Protein AF-A0A426V6E8-F1 (afdb_monomer)

Sequence (92 aa):
MSKHVCLENTVWGAFDRNQLDRECHRLGLNNPIELPHINLKQAFAKARRIGKQVGMRKALELASLQFEGTHHRALDDAINTARLLPWALPAT

InterPro domains:
  IPR012337 Ribonuclease H-like superfamily [SSF53098] (12-88)
  IPR036397 Ribonuclease H superfamily [G3DSA:3.30.420.10] (4-91)
  IPR051274 3'-5' Exoribonuclease [PTHR23044] (12-85)

Organism: NCBI:txid2493092

pLDDT: mean 78.79, std 16.22, range [29.77, 93.94]

Foldseek 3Di:
DDPDPQPEAEACACVVVVVQVVVCVVVVHDRPPPHHYDNLQVLLCVLVVVVDGDDLCVLCVVVVHDQDDDPPDPVSNVVSRVVCPPNRDPDD

Solvent-accessible surface area (backbone atoms only — not comparable to full-atom values): 5692 Å² total; per-residue (Å²): 134,83,80,73,78,72,81,54,48,74,33,66,52,67,60,68,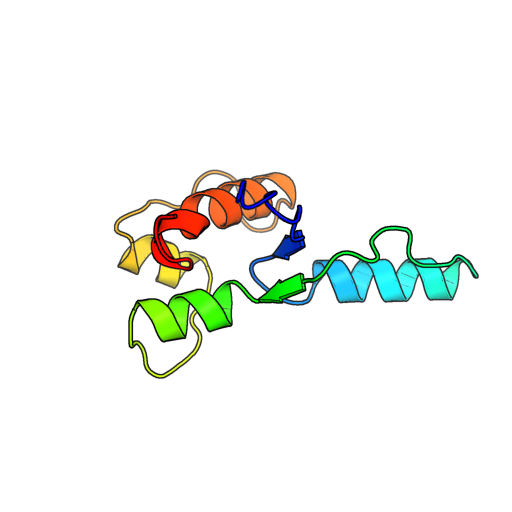58,54,53,48,50,51,50,21,59,74,69,75,45,77,69,89,75,87,48,64,68,46,54,41,29,58,38,26,21,62,64,66,67,62,86,53,73,62,56,70,70,58,48,30,53,77,68,75,42,79,88,62,80,57,91,92,37,72,66,31,52,49,53,54,40,60,74,40,43,80,62,26,44,80,89,129

Mean predicted aligned error: 8.1 Å

Radius of gyration: 14.61 Å; Cα contacts (8 Å, |Δi|>4): 91; chains: 1; bounding box: 28×40×40 Å

Secondary structure (DSSP, 8-state):
--------EEESSSHHHHHHHHHHHHHTPPPS--PPEEEHHHHHHHHTT-SS---HHHHHHHTT-PPPS-TT-HHHHHHHHHTTHHHHS---

Structure (mmCIF, N/CA/C/O backbone):
data_AF-A0A426V6E8-F1
#
_entry.id   AF-A0A426V6E8-F1
#
loop_
_atom_site.group_PDB
_atom_site.id
_atom_site.type_symbol
_atom_site.label_atom_id
_atom_site.label_alt_id
_atom_site.label_comp_id
_atom_site.label_asym_id
_atom_site.label_entity_id
_atom_site.label_seq_id
_atom_site.pdbx_PDB_ins_code
_atom_site.Cartn_x
_atom_site.Cartn_y
_atom_site.Cartn_z
_atom_site.occupancy
_atom_site.B_iso_or_equiv
_atom_site.auth_seq_id
_atom_site.auth_comp_id
_atom_site.auth_asym_id
_atom_site.auth_atom_id
_atom_site.pdbx_PDB_model_num
ATOM 1 N N . MET A 1 1 ? -0.088 -28.774 8.279 1.00 34.19 1 MET A N 1
ATOM 2 C CA . MET A 1 1 ? -0.235 -28.152 6.945 1.00 34.19 1 MET A CA 1
ATOM 3 C C . MET A 1 1 ? 0.414 -26.783 7.009 1.00 34.19 1 MET A C 1
ATOM 5 O O . MET A 1 1 ? -0.206 -25.838 7.481 1.00 34.19 1 MET A O 1
ATOM 9 N N . SER A 1 2 ? 1.696 -26.710 6.656 1.00 29.77 2 SER A N 1
ATOM 10 C CA . 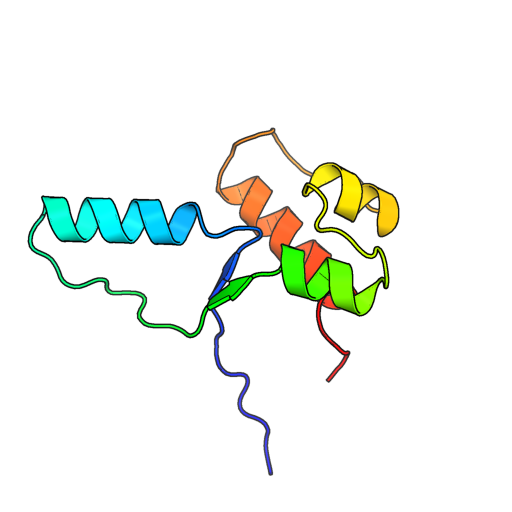SER A 1 2 ? 2.440 -25.452 6.623 1.00 29.77 2 SER A CA 1
ATOM 11 C C . SER A 1 2 ? 1.855 -24.592 5.512 1.00 29.77 2 SER A C 1
ATOM 13 O O . SER A 1 2 ? 1.923 -24.961 4.341 1.00 29.77 2 SER A O 1
ATOM 15 N N . LYS A 1 3 ? 1.212 -23.482 5.881 1.00 32.94 3 LYS A N 1
ATOM 16 C CA . LYS A 1 3 ? 0.792 -22.461 4.925 1.00 32.94 3 LYS A CA 1
ATOM 17 C C . LYS A 1 3 ? 2.074 -21.833 4.392 1.00 32.94 3 LYS A C 1
ATOM 19 O O . LYS A 1 3 ? 2.650 -20.959 5.030 1.00 32.94 3 LYS A O 1
ATOM 24 N N . HIS A 1 4 ? 2.572 -22.354 3.276 1.00 31.81 4 HIS A N 1
ATOM 25 C CA . HIS A 1 4 ? 3.583 -21.658 2.503 1.00 31.81 4 HIS A CA 1
ATOM 26 C C . HIS A 1 4 ? 2.991 -20.297 2.152 1.00 31.81 4 HIS A C 1
ATOM 28 O O . HIS A 1 4 ? 1.956 -20.221 1.490 1.00 31.81 4 HIS A O 1
ATOM 34 N N . VAL A 1 5 ? 3.609 -19.241 2.677 1.00 39.56 5 VAL A N 1
ATOM 35 C CA . VAL A 1 5 ? 3.370 -17.869 2.244 1.00 39.56 5 VAL A CA 1
ATOM 36 C C . VAL A 1 5 ? 3.590 -17.878 0.738 1.00 39.56 5 VAL A C 1
ATOM 38 O O . VAL A 1 5 ? 4.719 -18.035 0.275 1.00 39.56 5 VAL A O 1
ATOM 41 N N . CYS A 1 6 ? 2.506 -17.797 -0.032 1.00 36.38 6 CYS A N 1
ATOM 42 C CA . CYS A 1 6 ? 2.630 -17.406 -1.422 1.00 36.38 6 CYS A CA 1
ATOM 43 C C . CYS A 1 6 ? 3.276 -16.023 -1.377 1.00 36.38 6 CYS A C 1
ATOM 45 O O . CYS A 1 6 ? 2.777 -15.131 -0.693 1.00 36.38 6 CYS A O 1
ATOM 47 N N . LEU A 1 7 ? 4.441 -15.882 -2.004 1.00 38.22 7 LEU A N 1
ATOM 48 C CA . LEU A 1 7 ? 5.097 -14.596 -2.195 1.00 38.22 7 LEU A CA 1
ATOM 49 C C . LEU A 1 7 ? 4.186 -13.777 -3.117 1.00 38.22 7 LEU A C 1
ATOM 51 O O . LEU A 1 7 ? 4.306 -13.824 -4.335 1.00 38.22 7 LEU A O 1
ATOM 55 N N . GLU A 1 8 ? 3.181 -13.132 -2.540 1.00 49.81 8 GLU A N 1
ATOM 56 C CA . GLU A 1 8 ? 2.209 -12.322 -3.262 1.00 49.81 8 GLU A CA 1
ATOM 57 C C . GLU A 1 8 ? 2.811 -10.941 -3.497 1.00 49.81 8 GLU A C 1
ATOM 59 O O . GLU A 1 8 ? 3.401 -10.334 -2.599 1.00 49.81 8 GLU A O 1
ATOM 64 N N . ASN A 1 9 ? 2.673 -10.428 -4.717 1.00 52.09 9 ASN A N 1
ATOM 65 C CA . ASN A 1 9 ? 3.175 -9.102 -5.037 1.00 52.09 9 ASN A CA 1
ATOM 66 C C . ASN A 1 9 ? 2.170 -8.056 -4.532 1.00 52.09 9 ASN A C 1
ATOM 68 O O . ASN A 1 9 ? 1.112 -7.832 -5.132 1.00 52.09 9 ASN A O 1
ATOM 72 N N . THR A 1 10 ? 2.472 -7.454 -3.381 1.00 58.25 10 THR A N 1
ATOM 73 C CA . THR A 1 10 ? 1.600 -6.493 -2.701 1.00 58.25 10 THR A CA 1
ATOM 74 C C . THR A 1 10 ? 1.949 -5.065 -3.095 1.00 58.25 10 THR A C 1
ATOM 76 O O . THR A 1 10 ? 2.966 -4.519 -2.670 1.00 58.25 10 THR A O 1
ATOM 79 N N . VAL A 1 11 ? 1.065 -4.439 -3.864 1.00 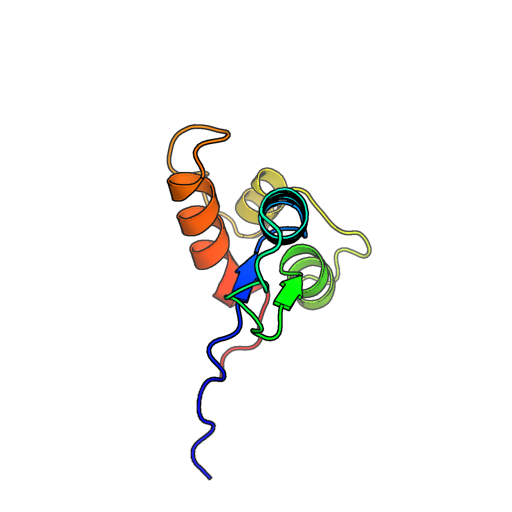67.56 11 VAL A N 1
ATOM 80 C CA . VAL A 1 11 ? 1.192 -3.050 -4.315 1.00 67.56 11 VAL A CA 1
ATOM 81 C C . VAL A 1 11 ? 0.001 -2.236 -3.819 1.00 67.56 11 VAL A C 1
ATOM 83 O O . VAL A 1 11 ? -1.134 -2.724 -3.762 1.00 67.56 11 VAL A O 1
ATOM 86 N N . TRP A 1 12 ? 0.225 -0.968 -3.459 1.00 69.25 12 TRP A N 1
ATOM 87 C CA . TRP A 1 12 ? -0.865 -0.085 -3.023 1.00 69.25 12 TRP A CA 1
ATOM 88 C C . TRP A 1 12 ? -1.877 0.204 -4.148 1.00 69.25 12 TRP A C 1
ATOM 90 O O . TRP A 1 12 ? -3.012 0.603 -3.897 1.00 69.25 12 TRP A O 1
ATOM 100 N N . GLY A 1 13 ? -1.507 -0.026 -5.407 1.00 65.38 13 GLY A N 1
ATOM 101 C CA . GLY A 1 13 ? -2.400 0.061 -6.557 1.00 65.38 13 GLY A CA 1
ATOM 102 C C . GLY A 1 13 ? -1.849 -0.703 -7.757 1.00 65.38 13 GLY A C 1
ATOM 103 O O . GLY A 1 13 ? -0.768 -1.264 -7.699 1.00 65.38 13 GLY A O 1
ATOM 104 N N . ALA A 1 14 ? -2.577 -0.713 -8.872 1.00 68.62 14 ALA A N 1
ATOM 105 C CA . ALA A 1 14 ? -2.180 -1.464 -10.070 1.00 68.62 14 ALA A CA 1
ATOM 106 C C . ALA A 1 14 ? -1.125 -0.753 -10.945 1.00 68.62 14 ALA A C 1
ATOM 108 O O . ALA A 1 14 ? -0.863 -1.199 -12.059 1.00 68.62 14 ALA A O 1
ATOM 109 N N . PHE A 1 15 ? -0.565 0.375 -10.493 1.00 71.44 15 PHE A N 1
ATOM 110 C CA . PHE A 1 15 ? 0.285 1.224 -11.329 1.00 71.44 15 PHE A CA 1
ATOM 111 C C . PHE A 1 15 ? 1.586 0.524 -11.723 1.00 71.44 15 PHE A C 1
ATOM 113 O O . PHE A 1 15 ? 1.865 0.437 -12.913 1.00 71.44 15 PHE A O 1
ATOM 120 N N . ASP A 1 16 ? 2.321 -0.046 -10.765 1.00 72.44 16 ASP A N 1
ATOM 121 C CA . ASP A 1 16 ? 3.600 -0.719 -11.028 1.00 72.44 16 ASP A CA 1
ATOM 122 C C . ASP A 1 16 ? 3.436 -1.904 -11.981 1.00 72.44 16 ASP A C 1
ATOM 124 O O . ASP A 1 16 ? 4.198 -2.047 -12.935 1.00 72.44 16 ASP A O 1
ATOM 128 N N . ARG A 1 17 ? 2.368 -2.693 -11.792 1.00 74.69 17 ARG A N 1
ATOM 129 C CA . ARG A 1 17 ? 2.022 -3.787 -12.705 1.00 74.69 17 ARG A CA 1
ATOM 130 C C . ARG A 1 17 ? 1.751 -3.268 -14.113 1.00 74.69 17 ARG A C 1
ATOM 132 O O . ARG A 1 17 ? 2.326 -3.769 -15.067 1.00 74.69 17 ARG A O 1
ATOM 139 N N . ASN A 1 18 ? 0.916 -2.237 -14.243 1.00 77.75 18 ASN A N 1
ATOM 140 C CA . ASN A 1 18 ? 0.590 -1.659 -15.545 1.00 77.75 18 ASN A CA 1
ATOM 141 C C . ASN A 1 18 ? 1.826 -1.062 -16.232 1.00 77.75 18 ASN A C 1
ATOM 143 O O . ASN A 1 18 ? 1.930 -1.124 -17.452 1.00 77.75 18 ASN A O 1
ATOM 147 N N . GLN A 1 19 ? 2.746 -0.465 -15.471 1.00 81.38 19 GLN A N 1
ATOM 148 C CA . GLN A 1 19 ? 3.994 0.075 -16.004 1.00 81.38 19 GLN A CA 1
ATOM 149 C C . GLN A 1 19 ? 4.921 -1.041 -16.494 1.00 81.38 19 GLN A C 1
ATOM 151 O O . GLN A 1 19 ? 5.460 -0.925 -17.592 1.00 81.38 19 GLN A O 1
ATOM 156 N N . LEU A 1 20 ? 5.049 -2.131 -15.734 1.00 81.38 20 LEU A N 1
ATOM 157 C CA . LEU A 1 20 ? 5.839 -3.293 -16.134 1.00 81.38 20 LEU A CA 1
ATOM 158 C C . LEU A 1 20 ? 5.227 -4.006 -17.348 1.00 81.38 20 LEU A C 1
ATOM 160 O O . LEU A 1 20 ? 5.935 -4.253 -18.316 1.00 81.38 20 LEU A O 1
ATOM 164 N N . ASP A 1 21 ? 3.911 -4.242 -17.343 1.00 83.81 21 ASP A N 1
ATOM 165 C CA . ASP A 1 21 ? 3.171 -4.836 -18.466 1.00 83.81 21 ASP A CA 1
ATOM 166 C C . ASP A 1 21 ? 3.381 -4.023 -19.755 1.00 83.81 21 ASP A C 1
ATOM 168 O O . ASP A 1 21 ? 3.652 -4.581 -20.818 1.00 83.81 21 ASP A O 1
ATOM 172 N N . ARG A 1 22 ? 3.300 -2.687 -19.663 1.00 86.00 22 ARG A N 1
ATOM 173 C CA . ARG A 1 22 ? 3.542 -1.784 -20.801 1.00 86.00 22 ARG A CA 1
ATOM 174 C C . ARG A 1 22 ? 4.966 -1.888 -21.327 1.00 86.00 22 ARG A C 1
ATOM 176 O O . ARG A 1 22 ? 5.156 -1.900 -22.540 1.00 86.00 22 ARG A O 1
ATOM 183 N N . GLU A 1 23 ? 5.948 -1.941 -20.437 1.00 87.38 23 GLU A N 1
ATOM 184 C CA . GLU A 1 23 ? 7.356 -1.979 -20.822 1.00 87.38 23 GLU A CA 1
ATOM 185 C C . GLU A 1 23 ? 7.749 -3.337 -21.413 1.00 87.38 23 GLU A C 1
ATOM 187 O O . GLU A 1 23 ? 8.386 -3.392 -22.463 1.00 87.38 23 GLU A O 1
ATOM 192 N N . CYS A 1 24 ? 7.284 -4.432 -20.810 1.00 88.38 24 CYS A N 1
ATOM 193 C CA . CYS A 1 24 ? 7.421 -5.781 -21.352 1.00 88.38 24 CYS A CA 1
ATOM 194 C C . CYS A 1 24 ? 6.787 -5.880 -22.745 1.00 88.38 24 CYS A C 1
ATOM 196 O O . CYS A 1 24 ? 7.447 -6.326 -23.682 1.00 88.38 24 CYS A O 1
ATOM 198 N N . HIS A 1 25 ? 5.571 -5.352 -22.926 1.00 88.25 25 HIS A N 1
ATOM 199 C CA . HIS A 1 25 ? 4.926 -5.286 -24.238 1.00 88.25 25 HIS A CA 1
ATOM 200 C C . HIS A 1 25 ? 5.737 -4.455 -25.246 1.00 88.25 25 HIS A C 1
ATOM 202 O O . HIS A 1 25 ? 5.905 -4.861 -26.393 1.00 88.25 25 HIS A O 1
ATOM 208 N N . ARG A 1 26 ? 6.277 -3.301 -24.831 1.00 92.19 26 ARG A N 1
ATOM 209 C CA . ARG A 1 26 ? 7.110 -2.435 -25.683 1.00 92.19 26 ARG A CA 1
ATOM 210 C C . ARG A 1 26 ? 8.398 -3.127 -26.137 1.00 92.19 26 ARG A C 1
ATOM 212 O O . ARG A 1 26 ? 8.844 -2.892 -27.255 1.00 92.19 26 ARG A O 1
ATOM 219 N N . LEU A 1 27 ? 8.992 -3.948 -25.274 1.00 91.38 27 LEU A N 1
ATOM 220 C CA . LEU A 1 27 ? 10.239 -4.669 -25.533 1.00 91.38 27 LEU A CA 1
ATOM 221 C C . LEU A 1 27 ? 10.023 -6.059 -26.156 1.00 91.38 27 LEU A C 1
ATOM 223 O O . LEU A 1 27 ? 11.002 -6.726 -26.482 1.00 91.38 27 LEU A O 1
ATOM 227 N N . GLY A 1 28 ? 8.772 -6.503 -26.324 1.00 89.94 28 GLY A N 1
ATOM 228 C CA . GLY A 1 28 ? 8.452 -7.853 -26.799 1.00 89.94 28 GLY A CA 1
ATOM 229 C C . GLY A 1 28 ? 8.864 -8.956 -25.817 1.00 89.94 28 GLY A C 1
ATOM 230 O O . GLY A 1 28 ? 9.159 -10.074 -26.233 1.00 89.94 28 GLY A O 1
ATOM 231 N N . LEU A 1 29 ? 8.929 -8.635 -24.524 1.00 88.69 29 LEU A N 1
ATOM 232 C CA . LEU A 1 29 ? 9.292 -9.556 -23.453 1.00 88.69 29 LEU A CA 1
ATOM 233 C C . LEU A 1 29 ? 8.040 -10.047 -22.727 1.00 88.69 29 LEU A C 1
ATOM 235 O O . LEU A 1 29 ? 7.068 -9.310 -22.562 1.00 88.69 29 LEU A O 1
ATOM 239 N N . ASN A 1 30 ? 8.096 -11.274 -22.218 1.00 82.81 30 ASN A N 1
ATOM 240 C CA . ASN A 1 30 ? 7.104 -11.754 -21.261 1.00 82.81 30 ASN A CA 1
ATOM 241 C C . ASN A 1 30 ? 7.311 -11.053 -19.912 1.00 82.81 30 ASN A C 1
ATOM 243 O O . ASN A 1 30 ? 8.450 -10.764 -19.534 1.00 82.81 30 ASN A O 1
ATOM 247 N N . ASN A 1 31 ? 6.224 -10.780 -19.185 1.00 78.25 31 ASN A N 1
ATOM 248 C CA . ASN A 1 31 ? 6.323 -10.184 -17.855 1.00 78.25 31 ASN A CA 1
ATOM 249 C C . ASN A 1 31 ? 6.980 -11.195 -16.892 1.00 78.25 31 ASN A C 1
ATOM 251 O O . ASN A 1 31 ? 6.431 -12.275 -16.690 1.00 78.25 31 ASN A O 1
ATOM 255 N N . PRO A 1 32 ? 8.141 -10.876 -16.287 1.00 75.25 32 PRO A N 1
ATOM 256 C CA . PRO A 1 32 ? 8.848 -11.811 -15.414 1.00 75.25 32 PRO A CA 1
ATOM 257 C C . PRO A 1 32 ? 8.216 -11.946 -14.019 1.00 75.25 32 PRO A C 1
ATOM 259 O O . PRO A 1 32 ? 8.653 -12.784 -13.233 1.00 75.25 32 PRO A O 1
ATOM 262 N N . ILE A 1 33 ? 7.220 -11.120 -13.681 1.00 72.25 33 ILE A N 1
ATOM 263 C CA . ILE A 1 33 ? 6.563 -11.084 -12.371 1.00 72.25 33 ILE A CA 1
ATOM 264 C C . ILE A 1 33 ? 5.116 -11.579 -12.511 1.00 72.25 33 ILE A C 1
ATOM 266 O O . ILE A 1 33 ? 4.159 -10.839 -12.297 1.00 72.25 33 ILE A O 1
ATOM 270 N N . GLU A 1 34 ? 4.947 -12.857 -12.853 1.00 66.06 34 GLU A N 1
ATOM 271 C CA . GLU A 1 34 ? 3.649 -13.553 -12.822 1.00 66.06 34 GLU A CA 1
ATOM 272 C C . GLU A 1 34 ? 3.302 -14.026 -11.399 1.00 66.06 34 GLU A C 1
ATOM 274 O O . GLU A 1 34 ? 3.093 -15.210 -11.137 1.00 66.06 34 GLU A O 1
ATOM 279 N N . LEU A 1 35 ? 3.273 -13.102 -10.438 1.00 67.25 35 LEU A N 1
ATOM 280 C CA . LEU A 1 35 ? 2.838 -13.406 -9.073 1.00 67.25 35 LEU A CA 1
ATOM 281 C C . LEU A 1 35 ? 1.394 -12.940 -8.861 1.00 67.25 35 LEU A C 1
ATOM 283 O O . LEU A 1 35 ? 0.999 -11.900 -9.397 1.00 67.25 35 LEU A O 1
ATOM 287 N N . PRO A 1 36 ? 0.591 -13.657 -8.051 1.00 67.81 36 PRO A N 1
ATOM 288 C CA . PRO A 1 36 ? -0.718 -13.171 -7.647 1.00 67.81 36 PRO A CA 1
ATOM 289 C C . PRO A 1 36 ? -0.585 -11.7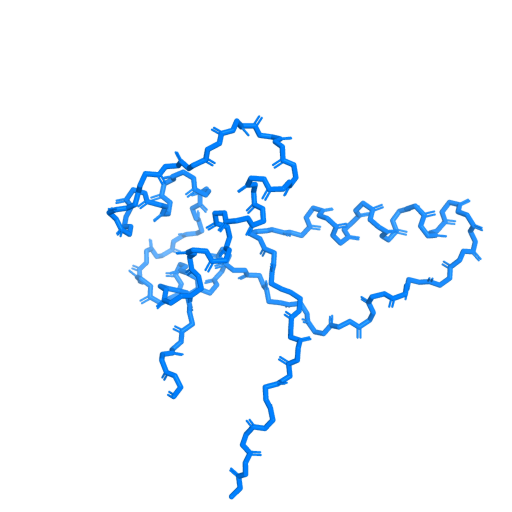75 -7.027 1.00 67.81 36 PRO A C 1
ATOM 291 O O . PRO A 1 36 ? 0.195 -11.558 -6.096 1.00 67.81 36 PRO A O 1
ATOM 294 N N . HIS A 1 37 ? -1.330 -10.815 -7.573 1.00 70.75 37 HIS A N 1
ATOM 295 C CA . HIS A 1 37 ? -1.316 -9.437 -7.103 1.00 70.75 37 HIS A CA 1
ATOM 296 C C . HIS A 1 37 ? -2.439 -9.200 -6.104 1.00 70.75 37 HIS A C 1
ATOM 298 O O . HIS A 1 37 ? -3.620 -9.333 -6.436 1.00 70.75 37 HIS A O 1
ATOM 304 N N . ILE A 1 38 ? -2.080 -8.738 -4.909 1.00 79.00 38 ILE A N 1
ATOM 305 C CA . ILE A 1 38 ? -3.057 -8.217 -3.956 1.00 79.00 38 ILE A CA 1
ATOM 306 C C . ILE A 1 38 ? -3.144 -6.706 -4.122 1.00 79.00 38 ILE A C 1
ATOM 308 O O . ILE A 1 38 ? -2.179 -5.973 -3.907 1.00 79.00 38 ILE A O 1
ATOM 312 N N . ASN A 1 39 ? -4.345 -6.227 -4.445 1.00 84.50 39 ASN A N 1
ATOM 313 C CA . ASN A 1 39 ? -4.658 -4.806 -4.386 1.00 84.50 39 ASN A CA 1
ATOM 314 C C . ASN A 1 39 ? -4.826 -4.386 -2.917 1.00 84.50 39 ASN A C 1
ATOM 316 O O . ASN A 1 39 ? -5.912 -4.518 -2.337 1.00 84.50 39 ASN A O 1
ATOM 320 N N . LEU A 1 40 ? -3.753 -3.865 -2.312 1.00 86.12 40 LEU A N 1
ATOM 321 C CA . LEU A 1 40 ? -3.746 -3.557 -0.881 1.00 86.12 40 LEU A CA 1
ATOM 322 C C . LEU A 1 40 ? -4.777 -2.490 -0.501 1.00 86.12 40 LEU A C 1
ATOM 324 O O . LEU A 1 40 ? -5.332 -2.521 0.593 1.00 86.12 40 LEU A O 1
ATOM 328 N N . LYS A 1 41 ? -5.103 -1.582 -1.425 1.00 88.31 41 LYS A N 1
ATOM 329 C CA . LYS A 1 41 ? -6.118 -0.542 -1.230 1.00 88.31 41 LYS A CA 1
ATOM 330 C C . LYS A 1 41 ? -7.514 -1.127 -1.040 1.00 88.31 41 LYS A C 1
ATOM 332 O O . LYS A 1 41 ? -8.294 -0.633 -0.223 1.00 88.31 41 LYS A O 1
ATOM 337 N N . GLN A 1 42 ? -7.834 -2.170 -1.806 1.00 88.12 42 GLN A N 1
ATOM 338 C CA . GLN A 1 42 ? -9.085 -2.915 -1.668 1.00 88.12 42 GLN A CA 1
ATOM 339 C C . GLN A 1 42 ? -9.100 -3.721 -0.371 1.00 88.12 42 GLN A C 1
ATOM 341 O O . GLN A 1 42 ? -10.073 -3.637 0.381 1.00 88.12 42 GLN A O 1
ATOM 346 N N . ALA A 1 43 ? -8.016 -4.449 -0.092 1.00 89.25 43 ALA A N 1
ATOM 347 C CA . ALA A 1 43 ? -7.880 -5.245 1.124 1.00 89.25 43 ALA A CA 1
ATOM 348 C C . ALA A 1 43 ? -8.020 -4.373 2.384 1.00 89.25 43 ALA A C 1
ATOM 350 O O . ALA A 1 43 ? -8.849 -4.661 3.245 1.00 89.25 43 ALA A O 1
ATOM 351 N N . PHE A 1 44 ? -7.329 -3.232 2.429 1.00 91.56 44 PHE A N 1
ATOM 352 C CA . PHE A 1 44 ? -7.407 -2.260 3.517 1.00 91.56 44 PHE A CA 1
ATOM 353 C C . PHE A 1 44 ? -8.820 -1.699 3.705 1.00 91.56 44 PHE A C 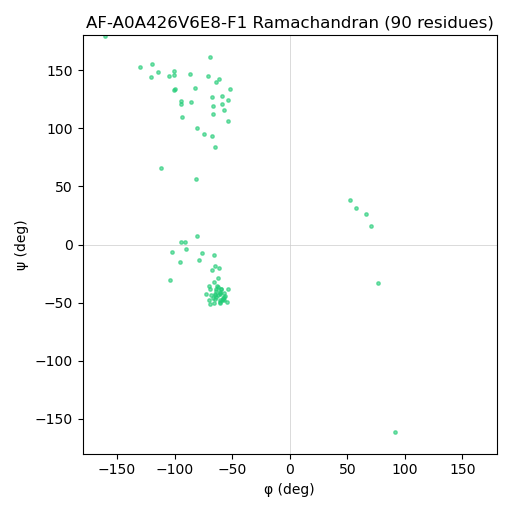1
ATOM 355 O O . PHE A 1 44 ? -9.340 -1.684 4.821 1.00 91.56 44 PHE A O 1
ATOM 362 N N . ALA A 1 45 ? -9.486 -1.274 2.624 1.00 91.06 45 ALA A N 1
ATOM 363 C CA . ALA A 1 45 ? -10.849 -0.747 2.707 1.00 91.06 45 ALA A CA 1
ATOM 364 C C . ALA A 1 45 ? -11.838 -1.775 3.280 1.00 91.06 45 ALA A C 1
ATOM 366 O O . ALA A 1 45 ? -12.711 -1.414 4.075 1.00 91.06 45 ALA A O 1
ATOM 367 N N . LYS A 1 46 ? -11.670 -3.052 2.910 1.00 90.75 46 LYS A N 1
ATOM 368 C CA . LYS A 1 46 ? -12.457 -4.174 3.432 1.00 90.75 46 LYS A CA 1
ATOM 369 C C . LYS A 1 46 ? -12.139 -4.446 4.904 1.00 90.75 46 LYS A C 1
ATOM 371 O O . LYS A 1 46 ? -13.060 -4.483 5.716 1.00 90.75 46 LYS A O 1
ATOM 376 N N . ALA A 1 47 ? -10.859 -4.579 5.254 1.00 90.50 47 ALA A N 1
ATOM 377 C CA . ALA A 1 47 ? -10.402 -4.870 6.613 1.00 90.50 47 ALA A CA 1
ATOM 378 C C . ALA A 1 47 ? -10.837 -3.790 7.617 1.00 90.50 47 ALA A C 1
ATOM 380 O O . ALA A 1 47 ? -11.256 -4.094 8.732 1.00 90.50 47 ALA A O 1
ATOM 381 N N . ARG A 1 48 ? -10.804 -2.521 7.200 1.00 90.00 48 ARG A N 1
ATOM 382 C CA . ARG A 1 48 ? -11.144 -1.363 8.038 1.00 90.00 48 ARG A CA 1
ATOM 383 C C . ARG A 1 48 ? -12.600 -0.904 7.910 1.00 90.00 48 ARG A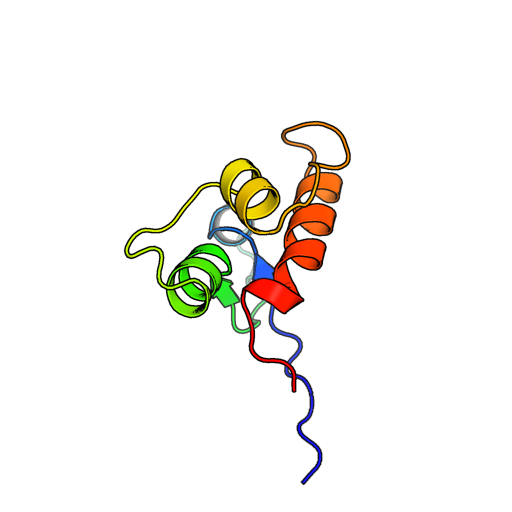 C 1
ATOM 385 O O . ARG A 1 48 ? -12.968 0.080 8.542 1.00 90.00 48 ARG A O 1
ATOM 392 N N . ARG A 1 49 ? -13.427 -1.594 7.109 1.00 90.38 49 ARG A N 1
ATOM 393 C CA . ARG A 1 49 ? -14.857 -1.288 6.879 1.00 90.38 49 ARG A CA 1
ATOM 394 C C . ARG A 1 49 ? -15.119 0.174 6.469 1.00 90.38 49 ARG A C 1
ATOM 396 O O . ARG A 1 49 ? -16.110 0.771 6.868 1.00 90.38 49 ARG A O 1
ATOM 403 N N . ILE A 1 50 ? -14.236 0.746 5.646 1.00 86.81 50 ILE A N 1
ATOM 404 C CA . ILE A 1 50 ? -14.279 2.170 5.242 1.00 86.81 50 ILE A CA 1
ATOM 405 C C . ILE A 1 50 ? -15.331 2.421 4.139 1.00 86.81 50 ILE A C 1
ATOM 407 O O . ILE A 1 50 ? -15.669 3.561 3.826 1.00 86.81 50 ILE A O 1
ATOM 411 N N . GLY A 1 51 ? -15.851 1.362 3.508 1.00 86.56 51 GLY A N 1
ATOM 412 C CA . GLY A 1 51 ? -16.852 1.430 2.434 1.00 86.56 51 GLY A CA 1
ATOM 413 C C . GLY A 1 51 ? -16.288 1.843 1.068 1.00 86.56 51 GLY A C 1
ATOM 414 O O . GLY A 1 51 ? -16.730 1.327 0.047 1.00 86.56 51 GLY A O 1
ATOM 415 N N . LYS A 1 52 ? -15.261 2.704 1.031 1.00 88.12 52 LYS A N 1
ATOM 416 C CA . LYS A 1 52 ? -14.539 3.094 -0.191 1.00 88.12 52 LYS A CA 1
ATOM 417 C C . LYS A 1 52 ? -13.024 2.969 -0.046 1.00 88.12 52 LYS A C 1
ATOM 419 O O . LYS A 1 52 ? -12.469 3.104 1.041 1.00 88.12 52 LYS A O 1
ATOM 424 N N . GLN A 1 53 ? -12.355 2.743 -1.173 1.00 89.06 53 GLN A N 1
ATOM 425 C CA . GLN A 1 53 ? -10.895 2.738 -1.264 1.00 89.06 53 GLN A CA 1
ATOM 426 C C . GLN A 1 53 ? -10.314 4.128 -0.955 1.00 89.06 53 GLN A C 1
ATOM 428 O O . GLN A 1 53 ? -10.824 5.136 -1.441 1.00 89.06 53 GLN A O 1
ATOM 433 N N . VAL A 1 54 ? -9.201 4.182 -0.218 1.00 91.00 54 VAL A N 1
ATOM 434 C CA . VAL A 1 54 ? -8.534 5.435 0.190 1.00 91.00 54 VAL A CA 1
ATOM 435 C C . VAL A 1 54 ? -7.098 5.520 -0.332 1.00 91.00 54 VAL A C 1
ATOM 437 O O . VAL A 1 54 ? -6.483 4.505 -0.642 1.00 91.00 54 VAL A O 1
ATOM 440 N N . GLY A 1 55 ? -6.556 6.731 -0.482 1.00 89.12 55 GLY A N 1
ATOM 441 C CA . GLY A 1 55 ? -5.146 6.927 -0.850 1.00 89.12 55 GLY A CA 1
ATOM 442 C C . GLY A 1 55 ? -4.182 6.516 0.273 1.00 89.12 55 GLY A C 1
ATOM 443 O O . GLY A 1 55 ? -4.586 6.457 1.433 1.00 89.12 55 GLY A O 1
ATOM 444 N N . MET A 1 56 ? -2.907 6.280 -0.063 1.00 89.44 56 MET A N 1
ATOM 445 C CA . MET A 1 56 ? -1.895 5.760 0.875 1.00 89.44 56 MET A CA 1
ATOM 446 C C . MET A 1 56 ? -1.739 6.639 2.115 1.00 89.44 56 MET A C 1
ATOM 448 O O . MET A 1 56 ? -1.828 6.150 3.233 1.00 89.44 56 MET A O 1
ATOM 452 N N . ARG A 1 57 ? -1.609 7.958 1.934 1.00 89.12 57 ARG A N 1
ATOM 453 C CA . ARG A 1 57 ? -1.498 8.907 3.052 1.00 89.12 57 ARG A CA 1
ATOM 454 C C . ARG A 1 57 ? -2.683 8.828 4.013 1.00 89.12 57 ARG A C 1
ATOM 456 O O . ARG A 1 57 ? -2.484 8.836 5.221 1.00 89.12 57 ARG A O 1
ATOM 463 N N . LYS A 1 58 ? -3.904 8.706 3.479 1.00 90.81 58 LYS A N 1
ATOM 464 C CA . LYS A 1 58 ? -5.100 8.570 4.314 1.00 90.81 58 LYS A CA 1
ATOM 465 C C . LYS A 1 58 ? -5.141 7.218 5.023 1.00 90.81 58 LYS A C 1
ATOM 467 O O . LYS A 1 58 ? -5.587 7.150 6.159 1.00 90.81 58 LYS A O 1
ATOM 472 N N . ALA A 1 59 ? -4.679 6.151 4.377 1.00 93.00 59 ALA A N 1
ATOM 473 C CA . ALA A 1 59 ? -4.571 4.849 5.022 1.00 93.00 59 ALA A CA 1
ATOM 474 C C . ALA A 1 59 ? -3.549 4.841 6.163 1.00 93.00 59 ALA A C 1
ATOM 476 O O . ALA A 1 59 ? -3.866 4.322 7.226 1.00 93.00 59 ALA A O 1
ATOM 477 N N . LEU A 1 60 ? -2.382 5.466 5.974 1.00 93.19 60 LEU A N 1
ATOM 478 C CA . LEU A 1 60 ? -1.388 5.652 7.034 1.00 93.19 60 LEU A CA 1
ATOM 479 C C . LEU A 1 60 ? -1.984 6.431 8.208 1.00 93.19 60 LEU A C 1
ATOM 481 O O . LEU A 1 60 ? -1.922 5.962 9.335 1.00 93.19 60 LEU A O 1
ATOM 485 N N . GLU A 1 61 ? -2.668 7.546 7.945 1.00 93.31 61 GLU A N 1
ATOM 486 C CA . GLU A 1 61 ? -3.353 8.328 8.981 1.00 93.31 61 GLU A CA 1
ATOM 487 C C . GLU A 1 61 ? -4.385 7.484 9.758 1.00 93.31 61 GLU A C 1
ATOM 489 O O . GLU A 1 61 ? -4.400 7.492 10.987 1.00 93.31 61 GLU A O 1
ATOM 494 N N . LEU A 1 62 ? -5.206 6.693 9.055 1.00 92.69 62 LEU A N 1
ATOM 495 C CA . LEU A 1 62 ? -6.192 5.780 9.657 1.00 92.69 62 LEU A CA 1
ATOM 496 C C . LEU A 1 62 ? -5.559 4.603 10.418 1.00 92.69 62 LEU A C 1
ATOM 498 O O . LEU A 1 62 ? -6.223 3.987 11.255 1.00 92.69 62 LEU A O 1
ATOM 502 N N . ALA A 1 63 ? -4.309 4.272 10.102 1.00 92.44 63 ALA A N 1
ATOM 503 C CA . ALA A 1 63 ? -3.476 3.308 10.812 1.00 92.44 63 ALA A CA 1
ATOM 504 C C . ALA A 1 63 ? -2.636 3.963 11.925 1.00 92.44 63 ALA A C 1
ATOM 506 O O . ALA A 1 63 ? -1.860 3.272 12.579 1.00 92.44 63 ALA A O 1
ATOM 507 N N . SER A 1 64 ? -2.790 5.276 12.147 1.00 93.94 64 SER A N 1
ATOM 508 C CA . SER A 1 64 ? -1.978 6.075 13.073 1.00 93.94 64 SER A CA 1
ATOM 509 C C . SER A 1 64 ? -0.473 6.032 12.764 1.00 93.94 64 SER A C 1
ATOM 511 O O . SER A 1 64 ? 0.362 6.151 13.656 1.00 93.94 64 SER A O 1
ATOM 513 N N . LEU A 1 65 ? -0.127 5.895 11.484 1.00 92.69 65 LEU A N 1
ATOM 514 C CA . LEU A 1 65 ? 1.233 5.906 10.957 1.00 92.69 65 LEU A CA 1
ATOM 515 C C . LEU A 1 65 ? 1.535 7.236 10.259 1.00 92.69 65 LEU A C 1
ATOM 517 O O . LEU A 1 65 ? 0.687 7.825 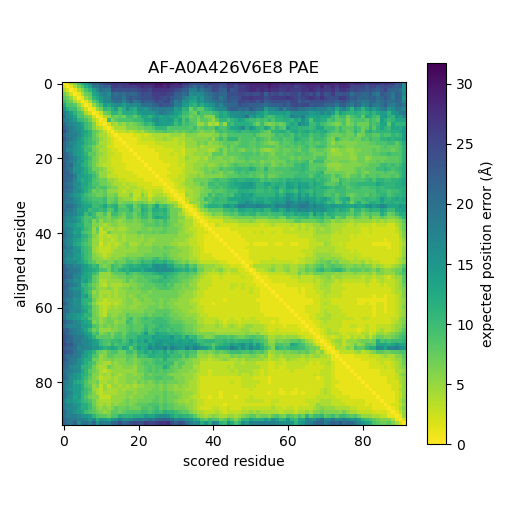9.586 1.00 92.69 65 LEU A O 1
ATOM 521 N N . GLN A 1 66 ? 2.782 7.687 10.376 1.00 91.12 66 GLN A N 1
ATOM 522 C CA . GLN A 1 66 ? 3.311 8.794 9.580 1.00 91.12 66 GLN A CA 1
ATOM 523 C C . GLN A 1 66 ? 3.858 8.270 8.252 1.00 91.12 66 GLN A C 1
ATOM 525 O O . GLN A 1 66 ? 4.389 7.159 8.189 1.00 91.12 66 GLN A O 1
ATOM 530 N N . PHE A 1 67 ? 3.746 9.076 7.197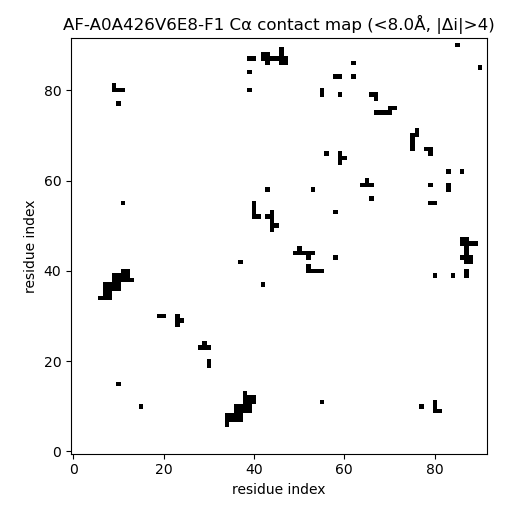 1.00 88.69 67 PHE A N 1
ATOM 531 C CA . PHE A 1 67 ? 4.408 8.783 5.926 1.00 88.69 67 PHE A CA 1
ATOM 532 C C . PHE A 1 67 ? 5.921 8.905 6.095 1.00 88.69 67 PHE A C 1
ATOM 534 O O . PHE A 1 67 ? 6.401 9.938 6.557 1.00 88.69 67 PHE A O 1
ATOM 541 N N . GLU A 1 68 ? 6.650 7.862 5.713 1.00 85.44 68 GLU A N 1
ATOM 542 C CA . GLU A 1 68 ? 8.113 7.853 5.727 1.00 85.44 68 GLU A CA 1
ATOM 543 C C . GLU A 1 68 ? 8.658 8.131 4.322 1.00 85.44 68 GLU A C 1
ATOM 545 O O . GLU A 1 68 ? 8.194 7.534 3.353 1.00 85.44 68 GLU A O 1
ATOM 550 N N . GLY A 1 69 ? 9.642 9.029 4.221 1.00 84.75 69 GLY A N 1
ATOM 551 C CA . GLY A 1 69 ? 10.344 9.331 2.971 1.00 84.75 69 GLY A CA 1
ATOM 552 C C . GLY A 1 69 ? 9.744 10.472 2.144 1.00 84.75 69 GLY A C 1
ATOM 553 O O . GLY A 1 69 ? 8.994 11.320 2.638 1.00 84.75 69 GLY A O 1
ATOM 554 N N . THR A 1 70 ? 10.110 10.506 0.865 1.00 81.50 70 THR A N 1
ATOM 555 C CA . THR A 1 70 ? 9.709 11.531 -0.100 1.00 81.50 70 THR A CA 1
ATOM 556 C C . THR A 1 70 ? 8.576 11.012 -0.976 1.00 81.50 70 THR A C 1
ATOM 558 O O . THR A 1 70 ? 8.639 9.918 -1.532 1.00 81.50 70 THR A O 1
ATOM 561 N N . HIS A 1 71 ? 7.541 11.836 -1.148 1.00 65.56 71 HIS A N 1
ATOM 562 C CA . HIS A 1 71 ? 6.432 11.530 -2.053 1.00 65.56 71 HIS A CA 1
ATOM 563 C C . HIS A 1 71 ? 6.928 11.148 -3.455 1.00 65.56 71 HIS A C 1
ATOM 565 O O . HIS A 1 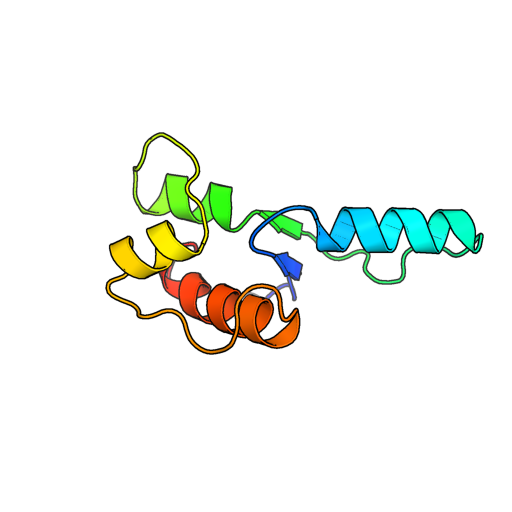71 ? 7.752 11.857 -4.032 1.00 65.56 71 HIS A O 1
ATOM 571 N N . HIS A 1 72 ? 6.371 10.064 -4.005 1.00 66.50 72 HIS A N 1
ATOM 572 C CA . HIS A 1 72 ? 6.635 9.548 -5.357 1.00 66.50 72 HIS A CA 1
ATOM 573 C C . HIS A 1 72 ? 8.013 8.912 -5.580 1.00 66.50 72 HIS A C 1
ATOM 575 O O . HIS A 1 72 ? 8.414 8.692 -6.725 1.00 66.50 72 HIS A O 1
ATOM 581 N N . ARG A 1 73 ? 8.746 8.573 -4.514 1.00 78.88 73 ARG A N 1
ATOM 582 C CA . ARG A 1 73 ? 9.880 7.651 -4.631 1.00 78.88 73 ARG A CA 1
ATOM 583 C C . ARG A 1 73 ? 9.374 6.219 -4.516 1.00 78.88 73 ARG A C 1
ATOM 585 O O . ARG A 1 73 ? 8.831 5.840 -3.486 1.00 78.88 73 ARG A O 1
ATOM 592 N N . ALA A 1 74 ? 9.642 5.410 -5.541 1.00 75.19 74 ALA A N 1
ATOM 593 C CA . ALA A 1 74 ? 9.198 4.014 -5.598 1.00 75.19 74 ALA A CA 1
ATOM 594 C C . ALA A 1 74 ? 9.609 3.194 -4.360 1.00 75.19 74 ALA A C 1
ATOM 596 O O . ALA A 1 74 ? 8.825 2.395 -3.857 1.00 75.19 74 ALA A O 1
ATOM 597 N N . LEU A 1 75 ? 10.820 3.425 -3.837 1.00 80.75 75 LEU A N 1
ATOM 598 C CA . LEU A 1 75 ? 11.293 2.765 -2.617 1.00 80.75 75 LEU A CA 1
ATOM 599 C C . LEU A 1 75 ? 10.459 3.153 -1.387 1.00 80.75 75 LEU A C 1
ATOM 601 O O . LEU A 1 75 ? 10.058 2.283 -0.619 1.00 80.75 75 LEU A O 1
ATOM 605 N N . ASP A 1 76 ? 10.172 4.441 -1.220 1.00 84.25 76 ASP A N 1
ATOM 606 C CA . ASP A 1 76 ? 9.425 4.948 -0.068 1.00 84.25 76 ASP A CA 1
ATOM 607 C C . ASP A 1 76 ? 7.961 4.483 -0.131 1.00 84.25 76 ASP A C 1
ATOM 609 O O . ASP A 1 76 ? 7.383 4.074 0.877 1.00 84.25 76 ASP A O 1
ATOM 613 N N . ASP A 1 77 ? 7.369 4.446 -1.327 1.00 82.00 77 ASP A N 1
ATOM 614 C CA . ASP A 1 77 ? 6.031 3.889 -1.542 1.00 82.00 77 ASP A CA 1
ATOM 615 C C . ASP A 1 77 ? 5.988 2.380 -1.234 1.00 82.00 77 ASP A C 1
ATOM 617 O O . ASP A 1 77 ? 5.028 1.907 -0.615 1.00 82.00 77 ASP A O 1
ATOM 621 N N . ALA A 1 78 ? 7.035 1.621 -1.581 1.00 84.38 78 ALA A N 1
ATOM 622 C CA . ALA A 1 78 ? 7.150 0.205 -1.226 1.00 84.38 78 ALA A CA 1
ATOM 623 C C . ALA A 1 78 ? 7.255 0.001 0.295 1.00 84.38 78 ALA A C 1
ATOM 625 O O . ALA A 1 78 ? 6.546 -0.840 0.852 1.00 84.38 78 ALA A O 1
ATOM 626 N N . ILE A 1 79 ? 8.063 0.816 0.985 1.00 87.81 79 ILE A N 1
ATOM 627 C CA . ILE A 1 79 ? 8.195 0.787 2.450 1.00 87.81 79 ILE A CA 1
ATOM 628 C C . ILE A 1 79 ? 6.850 1.088 3.117 1.00 87.81 79 ILE A C 1
ATOM 630 O O . ILE A 1 79 ? 6.387 0.320 3.962 1.00 87.81 79 ILE A O 1
ATOM 634 N N . ASN A 1 80 ? 6.175 2.168 2.721 1.00 90.06 80 ASN A N 1
ATOM 635 C CA . ASN A 1 80 ? 4.879 2.529 3.297 1.00 90.06 80 ASN A CA 1
ATOM 636 C C . ASN A 1 80 ? 3.786 1.497 2.969 1.00 90.06 80 ASN A C 1
ATOM 638 O O . ASN A 1 80 ? 2.915 1.249 3.802 1.00 90.06 80 ASN A O 1
ATOM 642 N N . THR A 1 81 ? 3.845 0.848 1.801 1.00 88.25 81 THR A N 1
ATOM 643 C CA . THR A 1 81 ? 2.951 -0.269 1.450 1.00 88.25 81 THR A CA 1
ATOM 644 C C . THR A 1 81 ? 3.183 -1.468 2.368 1.00 88.25 81 THR A C 1
ATOM 646 O O . THR A 1 81 ? 2.220 -1.997 2.925 1.00 88.25 81 THR A O 1
ATOM 649 N N . ALA A 1 82 ? 4.441 -1.861 2.591 1.00 88.75 82 ALA A N 1
ATOM 650 C CA . ALA A 1 82 ? 4.791 -2.950 3.502 1.00 88.75 82 ALA A CA 1
ATOM 651 C C . ALA A 1 82 ? 4.329 -2.653 4.938 1.00 88.75 82 ALA A C 1
ATOM 653 O O . ALA A 1 82 ? 3.734 -3.505 5.599 1.00 88.75 82 ALA A O 1
ATOM 654 N N . ARG A 1 83 ? 4.496 -1.403 5.384 1.00 90.69 83 ARG A N 1
ATOM 655 C CA . ARG A 1 83 ? 3.991 -0.908 6.672 1.00 90.69 83 ARG A CA 1
ATOM 656 C C . ARG A 1 83 ? 2.470 -0.880 6.768 1.00 90.69 83 ARG A C 1
ATOM 658 O O . ARG A 1 83 ? 1.980 -0.645 7.852 1.00 90.69 83 ARG A O 1
ATOM 665 N N . LEU A 1 84 ? 1.704 -1.099 5.702 1.00 91.62 84 LEU A N 1
ATOM 666 C CA . LEU A 1 84 ? 0.240 -1.192 5.771 1.00 91.62 84 LEU A CA 1
ATOM 667 C C . LEU A 1 84 ? -0.270 -2.639 5.717 1.00 91.62 84 LEU A C 1
ATOM 669 O O . LEU A 1 84 ? -1.461 -2.861 5.947 1.00 91.62 84 LEU A O 1
ATOM 673 N N . LEU A 1 85 ? 0.605 -3.627 5.484 1.00 91.19 85 LEU A N 1
ATOM 674 C CA . LEU A 1 85 ? 0.229 -5.042 5.384 1.00 91.19 85 LEU A CA 1
ATOM 675 C C . LEU A 1 85 ? -0.544 -5.555 6.614 1.00 91.19 85 LEU A C 1
ATOM 677 O O . LEU A 1 85 ? -1.640 -6.083 6.411 1.00 91.19 85 LEU A O 1
ATOM 681 N N . PRO A 1 86 ? -0.092 -5.332 7.869 1.00 91.31 86 PRO A N 1
ATOM 682 C CA . PRO A 1 86 ? -0.826 -5.785 9.059 1.00 91.31 86 PRO A CA 1
ATOM 683 C C . PRO A 1 86 ? -2.232 -5.191 9.221 1.00 91.31 86 PRO A C 1
ATOM 685 O O . PRO A 1 86 ? -3.060 -5.734 9.946 1.00 91.31 86 PRO A O 1
ATOM 688 N N . TRP A 1 87 ? -2.511 -4.058 8.571 1.00 90.25 87 TRP A N 1
ATOM 689 C CA . TRP A 1 87 ? -3.808 -3.381 8.639 1.00 90.25 87 TRP A CA 1
ATOM 690 C C . TRP A 1 87 ? -4.732 -3.757 7.477 1.00 90.25 87 TRP A C 1
ATOM 692 O O . TRP A 1 87 ? -5.929 -3.463 7.527 1.00 90.25 87 TRP A O 1
ATOM 702 N N . ALA A 1 88 ? -4.183 -4.368 6.426 1.00 88.31 88 ALA A N 1
ATOM 703 C CA . ALA A 1 88 ? -4.905 -4.763 5.223 1.00 88.31 88 ALA A CA 1
ATOM 704 C C . ALA A 1 88 ? -5.184 -6.269 5.159 1.00 88.31 88 ALA A C 1
ATOM 706 O O . ALA A 1 88 ? -6.193 -6.671 4.578 1.00 88.31 88 ALA A O 1
ATOM 707 N N . LEU A 1 89 ? -4.313 -7.087 5.749 1.00 86.69 89 LEU A N 1
ATOM 708 C CA . LEU A 1 89 ? -4.403 -8.542 5.743 1.00 86.69 89 LEU A CA 1
ATOM 709 C C . LEU A 1 89 ? -4.650 -9.073 7.165 1.00 86.69 89 LEU A C 1
ATOM 711 O O . LEU A 1 89 ? -4.211 -8.452 8.133 1.00 86.69 89 LEU A O 1
ATOM 715 N N . PRO A 1 90 ? -5.362 -10.203 7.323 1.00 76.38 90 PRO A N 1
ATOM 716 C CA . PRO A 1 90 ? -5.516 -10.837 8.626 1.00 76.38 90 PRO A CA 1
ATOM 717 C C . PRO A 1 90 ? -4.150 -11.258 9.184 1.00 76.38 90 PRO A C 1
ATOM 719 O O . PRO A 1 90 ? -3.304 -11.750 8.436 1.00 76.38 90 PRO A O 1
ATOM 722 N N . ALA A 1 91 ? -3.958 -11.127 10.500 1.00 64.12 91 ALA A N 1
ATOM 723 C CA . ALA A 1 91 ? -2.845 -11.791 11.173 1.00 64.12 91 ALA A CA 1
ATOM 724 C C . ALA A 1 91 ? -2.971 -13.307 10.942 1.00 64.12 91 ALA A C 1
ATOM 726 O O . ALA A 1 91 ? -4.056 -13.869 11.119 1.00 64.12 91 ALA A O 1
ATOM 727 N N . THR A 1 92 ? -1.896 -13.927 10.455 1.00 53.75 92 THR A N 1
ATOM 728 C CA . THR A 1 92 ? -1.850 -15.367 10.152 1.00 53.75 92 THR A CA 1
ATOM 729 C C . THR A 1 92 ? -1.511 -16.173 11.392 1.00 53.75 92 THR A C 1
ATOM 731 O O . THR A 1 92 ? -0.673 -15.686 12.182 1.00 53.75 92 THR A O 1
#

Nearest PDB structures (foldseek):
  2xri-assembly1_A  TM=8.744E-01  e=4.476E-02  Homo sapiens
  8h2f-assembly1_A  TM=8.031E-01  e=1.991E-01  Streptococcus thermophilus DGCC 7710
  2fbv-assembly1_A  TM=5.856E-01  e=8.300E-01  Homo sapiens